Protein AF-A0A7S2M3T6-F1 (afdb_monomer_lite)

Structure (mmCIF, N/CA/C/O backbone):
data_AF-A0A7S2M3T6-F1
#
_entry.id   AF-A0A7S2M3T6-F1
#
loop_
_atom_site.group_PDB
_atom_site.id
_atom_site.type_symbol
_atom_site.label_atom_id
_atom_site.label_alt_id
_atom_site.label_comp_id
_atom_site.label_asym_id
_atom_site.label_entity_id
_atom_site.label_seq_id
_atom_site.pdbx_PDB_ins_code
_atom_site.Cartn_x
_atom_site.Cartn_y
_atom_site.Cartn_z
_atom_site.occupancy
_atom_site.B_iso_or_equiv
_atom_site.auth_seq_id
_atom_site.auth_comp_id
_atom_site.auth_asym_id
_atom_site.auth_atom_id
_atom_site.pdbx_PDB_model_num
ATOM 1 N N . ARG A 1 1 ? -9.975 -15.386 5.235 1.00 88.31 1 ARG A N 1
ATOM 2 C CA . ARG A 1 1 ? -9.682 -14.017 5.735 1.00 88.31 1 ARG A CA 1
ATOM 3 C C . ARG A 1 1 ? -9.331 -13.062 4.595 1.00 88.31 1 ARG A C 1
ATOM 5 O O . ARG A 1 1 ? -10.104 -12.145 4.363 1.00 88.31 1 ARG A O 1
ATOM 12 N N . LEU A 1 2 ? -8.249 -13.319 3.851 1.00 89.88 2 LEU A N 1
ATOM 13 C CA . LEU A 1 2 ? -7.738 -12.464 2.763 1.00 89.88 2 LEU A CA 1
ATOM 14 C C . LEU A 1 2 ? -8.806 -12.016 1.748 1.00 89.88 2 LEU A C 1
ATOM 16 O O . LEU A 1 2 ? -8.948 -10.824 1.498 1.00 89.88 2 LEU A O 1
ATOM 20 N N . GLN A 1 3 ? -9.624 -12.949 1.247 1.00 85.00 3 GLN A N 1
ATOM 21 C CA . GLN A 1 3 ? -10.698 -12.648 0.286 1.00 85.00 3 GLN A CA 1
ATOM 22 C C . GLN A 1 3 ? -11.734 -11.648 0.821 1.00 85.00 3 GLN A C 1
ATOM 24 O O . GLN A 1 3 ? -12.133 -10.741 0.102 1.00 85.00 3 GLN A O 1
ATOM 29 N N . ARG A 1 4 ? -12.128 -11.761 2.098 1.00 89.88 4 ARG A N 1
ATOM 30 C CA . ARG A 1 4 ? -13.091 -10.842 2.734 1.00 89.88 4 ARG A CA 1
ATOM 31 C C . ARG A 1 4 ? -12.546 -9.415 2.821 1.00 89.88 4 ARG A C 1
ATOM 33 O O . ARG A 1 4 ? -13.311 -8.466 2.740 1.00 89.88 4 ARG A O 1
ATOM 40 N N . LEU A 1 5 ? -11.234 -9.279 2.997 1.00 87.94 5 LEU A N 1
ATOM 41 C CA . LEU A 1 5 ? -10.546 -7.990 3.067 1.00 87.94 5 LEU A CA 1
ATOM 42 C C . LEU A 1 5 ? -10.182 -7.438 1.679 1.00 87.94 5 LEU A C 1
ATOM 44 O O . LEU A 1 5 ? -9.597 -6.362 1.598 1.00 87.94 5 LEU A O 1
ATOM 48 N N . GLY A 1 6 ? -10.497 -8.164 0.599 1.00 90.31 6 GLY A N 1
ATOM 49 C CA . GLY A 1 6 ? -10.134 -7.780 -0.765 1.00 90.31 6 GLY A CA 1
ATOM 50 C C . GLY A 1 6 ? -8.639 -7.912 -1.073 1.00 90.31 6 GLY A C 1
ATOM 51 O O . GLY A 1 6 ? -8.158 -7.287 -2.012 1.00 90.31 6 GLY A O 1
ATOM 52 N N . VAL A 1 7 ? -7.886 -8.703 -0.300 1.00 93.06 7 VAL A N 1
ATOM 53 C CA . VAL A 1 7 ? -6.438 -8.868 -0.496 1.00 93.06 7 VAL A CA 1
ATOM 54 C C . VAL A 1 7 ? -6.156 -9.890 -1.609 1.00 93.06 7 VAL A C 1
ATOM 56 O O . VAL A 1 7 ? -6.550 -11.057 -1.479 1.00 93.06 7 VAL A O 1
ATOM 59 N N . PRO A 1 8 ? -5.433 -9.516 -2.685 1.00 92.19 8 PRO A N 1
ATOM 60 C CA . PRO A 1 8 ? -5.175 -10.404 -3.812 1.00 92.19 8 PRO A CA 1
ATOM 61 C C . PRO A 1 8 ? -3.975 -11.327 -3.546 1.00 92.19 8 PRO A C 1
ATOM 63 O O . PRO A 1 8 ? -2.873 -11.118 -4.053 1.00 92.19 8 PRO A O 1
ATOM 66 N N . ALA A 1 9 ? -4.197 -12.393 -2.772 1.00 92.50 9 ALA A N 1
ATOM 67 C CA . ALA A 1 9 ? -3.142 -13.323 -2.352 1.00 92.50 9 ALA A CA 1
ATOM 68 C C . ALA A 1 9 ? -2.330 -13.927 -3.513 1.00 92.50 9 ALA A C 1
ATOM 70 O O . ALA A 1 9 ? -1.124 -14.117 -3.389 1.00 92.50 9 ALA A O 1
ATOM 71 N N . GLN A 1 10 ? -2.971 -14.173 -4.660 1.00 91.94 10 GLN A N 1
ATOM 72 C CA . GLN A 1 10 ? -2.306 -14.706 -5.855 1.00 91.94 10 GLN A CA 1
ATOM 73 C C . GLN A 1 10 ? -1.308 -13.720 -6.484 1.00 91.94 10 GLN A C 1
ATOM 75 O O . GLN A 1 10 ? -0.350 -14.154 -7.112 1.00 91.94 10 GLN A O 1
ATOM 80 N N . ARG A 1 11 ? -1.514 -12.407 -6.309 1.00 92.94 11 ARG A N 1
ATOM 81 C CA . ARG A 1 11 ? -0.629 -11.356 -6.842 1.00 92.94 11 ARG A CA 1
ATOM 82 C C . ARG A 1 11 ? 0.538 -11.044 -5.903 1.00 92.94 11 ARG A C 1
ATOM 84 O O . ARG A 1 11 ? 1.598 -10.637 -6.357 1.00 92.94 11 ARG A O 1
ATOM 91 N N . LEU A 1 12 ? 0.327 -11.214 -4.596 1.00 91.81 12 LEU A N 1
ATOM 92 C CA . LEU A 1 12 ? 1.279 -10.831 -3.545 1.00 91.81 12 LEU A CA 1
ATOM 93 C C . LEU A 1 12 ? 2.120 -12.002 -3.017 1.00 91.81 12 LEU A C 1
ATOM 95 O O . LEU A 1 12 ? 3.213 -11.786 -2.497 1.00 91.81 12 LEU A O 1
ATOM 99 N N . GLY A 1 13 ? 1.612 -13.232 -3.125 1.00 93.19 13 GLY A N 1
ATOM 100 C CA . GLY A 1 13 ? 2.111 -14.376 -2.366 1.00 93.19 13 GLY A CA 1
ATOM 101 C C . GLY A 1 13 ? 1.586 -14.383 -0.924 1.00 93.19 13 GLY A C 1
ATOM 102 O O . GLY A 1 13 ? 1.152 -13.362 -0.390 1.00 93.19 13 GLY A O 1
ATOM 103 N N . ALA A 1 14 ? 1.611 -15.554 -0.281 1.00 91.81 14 ALA A N 1
ATOM 104 C CA . ALA A 1 14 ? 0.939 -15.775 1.004 1.00 91.81 14 ALA A CA 1
ATOM 105 C C . ALA A 1 14 ? 1.445 -14.859 2.134 1.00 91.81 14 ALA A C 1
ATOM 107 O O . ALA A 1 14 ? 0.633 -14.251 2.826 1.00 91.81 14 ALA A O 1
ATOM 108 N N . ALA A 1 15 ? 2.766 -14.716 2.289 1.00 93.88 15 ALA A N 1
ATOM 109 C CA . ALA A 1 15 ? 3.356 -13.915 3.365 1.00 93.88 15 ALA A CA 1
ATOM 110 C C . ALA A 1 15 ? 2.954 -12.431 3.275 1.00 93.88 15 ALA A C 1
ATOM 112 O O . ALA A 1 15 ? 2.347 -11.894 4.200 1.00 93.88 15 ALA A O 1
ATOM 113 N N . ARG A 1 16 ? 3.187 -11.795 2.118 1.00 93.88 16 ARG A N 1
ATOM 114 C CA . ARG A 1 16 ? 2.815 -10.387 1.884 1.00 93.88 16 ARG A CA 1
ATOM 115 C C . ARG A 1 16 ? 1.308 -10.157 1.949 1.00 93.88 16 ARG A C 1
ATOM 117 O O . ARG A 1 16 ? 0.862 -9.097 2.375 1.00 93.88 16 ARG A O 1
ATOM 124 N N . ALA A 1 17 ? 0.508 -11.139 1.536 1.00 95.06 17 ALA A N 1
ATOM 125 C CA . ALA A 1 17 ? -0.941 -11.042 1.638 1.00 95.06 17 ALA A CA 1
ATOM 126 C C . ALA A 1 17 ? -1.417 -11.009 3.101 1.00 95.06 17 ALA A C 1
ATOM 128 O O . ALA A 1 17 ? -2.296 -10.217 3.437 1.00 95.06 17 ALA A O 1
ATOM 129 N N . GLU A 1 18 ? -0.827 -11.819 3.983 1.00 95.88 18 GLU A N 1
ATOM 130 C CA . GLU A 1 18 ? -1.141 -11.771 5.416 1.00 95.88 18 GLU A CA 1
ATOM 131 C C . GLU A 1 18 ? -0.676 -10.460 6.066 1.00 95.88 18 GLU A C 1
ATOM 133 O O . GLU A 1 18 ? -1.422 -9.867 6.850 1.00 95.88 18 GLU A O 1
ATOM 138 N N . GLU A 1 19 ? 0.501 -9.950 5.692 1.00 96.50 19 GLU A N 1
ATOM 139 C CA . GLU A 1 19 ? 0.981 -8.630 6.128 1.00 96.50 19 GLU A CA 1
ATOM 140 C C . GLU A 1 19 ? 0.015 -7.509 5.717 1.00 96.50 19 GLU A C 1
ATOM 142 O O . GLU A 1 19 ? -0.393 -6.700 6.557 1.00 96.50 19 GLU A O 1
ATOM 147 N N . LEU A 1 20 ? -0.430 -7.499 4.454 1.00 97.12 20 LEU A N 1
ATOM 148 C CA . LEU A 1 20 ? -1.389 -6.514 3.954 1.00 97.12 20 LEU A CA 1
ATOM 149 C C . LEU A 1 20 ? -2.747 -6.630 4.658 1.00 97.12 20 LEU A C 1
ATOM 151 O O . LEU A 1 20 ? -3.353 -5.618 5.009 1.00 97.12 20 LEU A O 1
ATOM 155 N N . ALA A 1 21 ? -3.215 -7.852 4.923 1.00 97.19 21 ALA A N 1
ATOM 156 C CA . ALA A 1 21 ? -4.454 -8.081 5.660 1.00 97.19 21 ALA A CA 1
ATOM 157 C C . ALA A 1 21 ? -4.386 -7.541 7.096 1.00 97.19 21 ALA A C 1
ATOM 159 O O . ALA A 1 21 ? -5.322 -6.879 7.549 1.00 97.19 21 ALA A O 1
ATOM 160 N N . ASN A 1 22 ? -3.262 -7.752 7.789 1.00 97.31 22 ASN A N 1
ATOM 161 C CA . ASN A 1 22 ? -3.025 -7.178 9.115 1.00 97.31 22 ASN A CA 1
ATOM 162 C C . ASN A 1 22 ? -3.034 -5.644 9.069 1.00 97.31 22 ASN A C 1
ATOM 164 O O . ASN A 1 22 ? -3.627 -4.996 9.937 1.00 97.31 22 ASN A O 1
ATOM 168 N N . ALA A 1 23 ? -2.417 -5.055 8.041 1.00 96.88 23 ALA A N 1
ATOM 169 C CA . ALA A 1 23 ? -2.419 -3.611 7.852 1.00 96.88 23 ALA A CA 1
ATOM 170 C C . ALA A 1 23 ? -3.834 -3.069 7.581 1.00 96.88 23 ALA A C 1
ATOM 172 O O . ALA A 1 23 ? -4.228 -2.069 8.181 1.00 96.88 23 ALA A O 1
ATOM 173 N N . TYR A 1 24 ? -4.638 -3.752 6.761 1.00 97.38 24 TYR A N 1
ATOM 174 C CA . TYR A 1 24 ? -6.026 -3.365 6.482 1.00 97.38 24 TYR A CA 1
ATOM 175 C C . TYR A 1 24 ? -6.891 -3.373 7.740 1.00 97.38 24 TYR A C 1
ATOM 177 O O . TYR A 1 24 ? -7.599 -2.401 7.996 1.00 97.38 24 TYR A O 1
ATOM 185 N N . GLU A 1 25 ? -6.795 -4.417 8.561 1.00 97.00 25 GLU A N 1
ATOM 186 C CA . GLU A 1 25 ? -7.524 -4.491 9.832 1.00 97.00 25 GLU A CA 1
ATOM 187 C C . GLU A 1 25 ? -7.051 -3.432 10.841 1.00 97.00 25 GLU A C 1
ATOM 189 O O . GLU A 1 25 ? -7.822 -2.989 11.696 1.00 97.00 25 GLU A O 1
ATOM 194 N N . ARG A 1 26 ? -5.785 -3.002 10.774 1.00 97.19 26 ARG A N 1
ATOM 195 C CA . ARG A 1 26 ? -5.292 -1.864 11.564 1.00 97.19 26 ARG A CA 1
ATOM 196 C C . ARG A 1 26 ? -5.929 -0.553 11.096 1.00 97.19 26 ARG A C 1
ATOM 198 O O . ARG A 1 26 ? -6.460 0.169 11.935 1.00 97.19 26 ARG A O 1
ATOM 205 N N . LEU A 1 27 ? -5.945 -0.280 9.789 1.00 96.62 27 LEU A N 1
ATOM 206 C CA . LEU A 1 27 ? -6.579 0.920 9.223 1.00 96.62 27 LEU A CA 1
ATOM 207 C C . LEU A 1 27 ? -8.093 0.965 9.501 1.00 96.62 27 LEU A C 1
ATOM 209 O O . LEU A 1 27 ? -8.660 2.015 9.810 1.00 96.62 27 LEU A O 1
ATOM 213 N N . GLU A 1 28 ? -8.769 -0.182 9.450 1.00 96.00 28 GLU A N 1
ATOM 214 C CA . GLU A 1 28 ? -10.197 -0.272 9.768 1.00 96.00 28 GLU A CA 1
ATOM 215 C C . GLU A 1 28 ? -10.515 0.105 11.217 1.00 96.00 28 GLU A C 1
ATOM 217 O O . GLU A 1 28 ? -11.615 0.580 11.481 1.00 96.00 28 GLU A O 1
ATOM 222 N N . ARG A 1 29 ? -9.565 -0.024 12.145 1.00 96.81 29 ARG A N 1
ATOM 223 C CA . ARG A 1 29 ? -9.753 0.358 13.552 1.00 96.81 29 ARG A CA 1
ATOM 224 C C . ARG A 1 29 ? -9.343 1.799 13.864 1.00 96.81 29 ARG A C 1
ATOM 226 O O . ARG A 1 29 ? -9.598 2.264 14.970 1.00 96.81 29 ARG A O 1
ATOM 233 N N . MET A 1 30 ? -8.716 2.503 12.923 1.00 97.19 30 MET A N 1
ATOM 234 C CA . MET A 1 30 ? -8.239 3.873 13.126 1.00 97.19 30 MET A CA 1
ATOM 235 C C . MET A 1 30 ? -9.364 4.915 13.019 1.00 97.19 30 MET A C 1
ATOM 237 O O . MET A 1 30 ? -10.250 4.823 12.177 1.00 97.19 30 MET A O 1
ATOM 241 N N . SER A 1 31 ? -9.323 5.968 13.826 1.00 96.31 31 SER A N 1
ATOM 242 C CA . SER A 1 31 ? -10.175 7.148 13.656 1.00 96.31 31 SER A CA 1
ATOM 243 C C . SER A 1 31 ? -9.748 7.986 12.441 1.00 96.31 31 SER A C 1
ATOM 245 O O . SER A 1 31 ? -8.645 7.819 11.921 1.00 96.31 31 SER A O 1
ATOM 247 N N . ALA A 1 32 ? -10.594 8.918 11.987 1.00 94.88 32 ALA A N 1
ATOM 248 C CA . ALA A 1 32 ? -10.239 9.809 10.875 1.00 94.88 32 ALA A CA 1
ATOM 249 C C . ALA A 1 32 ? -8.932 10.601 11.134 1.00 94.88 32 ALA A C 1
ATOM 251 O O . ALA A 1 32 ? -8.044 10.531 10.288 1.00 94.88 32 ALA A O 1
ATOM 252 N N . PRO A 1 33 ? -8.708 11.198 12.330 1.00 95.31 33 PRO A N 1
ATOM 253 C CA . PRO A 1 33 ? -7.433 11.855 12.646 1.00 95.31 33 PRO A CA 1
ATOM 254 C C . PRO A 1 33 ? -6.226 10.903 12.706 1.00 95.31 33 PRO A C 1
ATOM 256 O O . PRO A 1 33 ? -5.079 11.319 12.558 1.00 95.31 33 PRO A O 1
ATOM 259 N N . GLN A 1 34 ? -6.440 9.611 12.984 1.00 96.25 34 GLN A N 1
ATOM 260 C CA . GLN A 1 34 ? -5.374 8.608 12.889 1.00 96.25 34 GLN A CA 1
ATOM 261 C C . GLN A 1 34 ? -5.020 8.325 11.428 1.00 96.25 34 GLN A C 1
ATOM 263 O O . GLN A 1 34 ? -3.842 8.353 11.099 1.00 96.25 34 GLN A O 1
ATOM 268 N N . LEU A 1 35 ? -6.014 8.134 10.557 1.00 95.94 35 LEU A N 1
ATOM 269 C CA . LEU A 1 35 ? -5.784 7.936 9.123 1.00 95.94 35 LEU A CA 1
ATOM 270 C C . LEU A 1 35 ? -5.112 9.154 8.479 1.00 95.94 35 LEU A C 1
ATOM 272 O O . LEU A 1 35 ? -4.170 8.999 7.716 1.00 95.94 35 LEU A O 1
ATOM 276 N N . GLU A 1 36 ? -5.538 10.363 8.833 1.00 94.56 36 GLU A N 1
ATOM 277 C CA . GLU A 1 36 ? -4.928 11.612 8.361 1.00 94.56 36 GLU A CA 1
ATOM 278 C C . GLU A 1 36 ? -3.439 11.708 8.747 1.00 94.56 36 GLU A C 1
ATOM 280 O O . GLU A 1 36 ? -2.599 12.132 7.955 1.00 94.56 36 GLU A O 1
ATOM 285 N N . ARG A 1 37 ? -3.079 11.256 9.958 1.00 93.81 37 ARG A N 1
ATOM 286 C CA . ARG A 1 37 ? -1.669 11.151 10.364 1.00 93.81 37 ARG A CA 1
ATOM 287 C C . ARG A 1 37 ? -0.901 10.132 9.527 1.00 93.81 37 ARG A C 1
ATOM 289 O O . ARG A 1 37 ? 0.226 10.433 9.157 1.00 93.81 37 ARG A O 1
ATOM 296 N N . GLU A 1 38 ? -1.497 8.988 9.197 1.00 94.75 38 GLU A N 1
ATOM 297 C CA . GLU A 1 38 ? -0.860 7.991 8.324 1.00 94.75 38 GLU A CA 1
ATOM 298 C C . GLU A 1 38 ? -0.563 8.562 6.928 1.00 94.75 38 GLU A C 1
ATOM 300 O O . GLU A 1 38 ? 0.533 8.348 6.420 1.00 94.75 38 GLU A O 1
ATOM 305 N N . PHE A 1 39 ? -1.471 9.350 6.333 1.00 92.69 39 PHE A N 1
ATOM 306 C CA . PHE A 1 39 ? -1.200 10.045 5.061 1.00 92.69 39 PHE A CA 1
ATOM 307 C C . PHE A 1 39 ? 0.039 10.934 5.145 1.00 92.69 39 PHE A C 1
ATOM 309 O O . PHE A 1 39 ? 0.918 10.843 4.291 1.00 92.69 39 PHE A O 1
ATOM 316 N N . ARG A 1 40 ? 0.132 11.749 6.203 1.00 90.75 40 ARG A N 1
ATOM 317 C CA . ARG A 1 40 ? 1.289 12.624 6.428 1.00 90.75 40 ARG A CA 1
ATOM 318 C C . ARG A 1 40 ? 2.583 11.842 6.620 1.00 90.75 40 ARG A C 1
ATOM 320 O O . ARG A 1 40 ? 3.608 12.235 6.081 1.00 90.75 40 ARG A O 1
ATOM 327 N N . THR A 1 41 ? 2.546 10.746 7.375 1.00 92.88 41 THR A N 1
ATOM 328 C CA . THR A 1 41 ? 3.721 9.888 7.594 1.00 92.88 41 THR A CA 1
ATOM 329 C C . THR A 1 41 ? 4.191 9.210 6.310 1.00 92.88 41 THR A C 1
ATOM 331 O O . THR A 1 41 ? 5.384 8.977 6.153 1.00 92.88 41 THR A O 1
ATOM 334 N N . LEU A 1 42 ? 3.270 8.906 5.397 1.00 90.88 42 LEU A N 1
ATOM 335 C CA . LEU A 1 42 ? 3.562 8.296 4.100 1.00 90.88 42 LEU A CA 1
ATOM 336 C C . LEU A 1 42 ? 3.855 9.328 2.999 1.00 90.88 42 LEU A C 1
ATOM 338 O O . LEU A 1 42 ? 3.991 8.934 1.843 1.00 90.88 42 LEU A O 1
ATOM 342 N N . GLU A 1 43 ? 3.918 10.620 3.345 1.00 90.38 43 GLU A N 1
ATOM 343 C CA . GLU A 1 43 ? 4.126 11.741 2.413 1.00 90.38 43 GLU A CA 1
ATOM 344 C C . GLU A 1 43 ? 3.150 11.726 1.223 1.00 90.38 43 GLU A C 1
ATOM 346 O O . GLU A 1 43 ? 3.465 12.139 0.106 1.00 90.38 43 GLU A O 1
ATOM 351 N N . LEU A 1 44 ? 1.935 11.233 1.468 1.00 89.44 44 LEU A N 1
ATOM 352 C CA . LEU A 1 44 ? 0.868 11.190 0.481 1.00 89.44 44 LEU A CA 1
ATOM 353 C C . LEU A 1 44 ? 0.199 12.566 0.365 1.00 89.44 44 LEU A C 1
ATOM 355 O O . LEU A 1 44 ? 0.131 13.290 1.364 1.00 89.44 44 LEU A O 1
ATOM 359 N N . PRO A 1 45 ? -0.340 12.930 -0.815 1.00 85.38 45 PRO A N 1
ATOM 360 C CA . PRO A 1 45 ? -1.085 14.176 -0.951 1.00 85.38 45 PRO A CA 1
ATOM 361 C C . PRO A 1 45 ? -2.278 14.234 0.017 1.00 85.38 45 PRO A C 1
ATOM 363 O O . PRO A 1 45 ? -2.786 13.206 0.470 1.00 85.38 45 PRO A O 1
ATOM 366 N N . ASP A 1 46 ? -2.716 15.443 0.360 1.00 80.75 46 ASP A N 1
ATOM 367 C CA . ASP A 1 46 ? -3.858 15.632 1.253 1.00 80.75 46 ASP A CA 1
ATOM 368 C C . ASP A 1 46 ? -5.171 15.386 0.492 1.00 80.75 46 ASP A C 1
ATOM 370 O O . ASP A 1 46 ? -5.484 16.081 -0.475 1.00 80.75 46 ASP A O 1
ATOM 374 N N . PHE A 1 47 ? -5.942 14.390 0.933 1.00 75.38 47 PHE A N 1
ATOM 375 C CA . PHE A 1 47 ? -7.246 14.034 0.356 1.00 75.38 47 PHE A CA 1
ATOM 376 C C . PHE A 1 47 ? -8.415 14.396 1.271 1.00 75.38 47 PHE A C 1
ATOM 378 O O . PHE A 1 47 ? -9.509 13.853 1.113 1.00 75.38 47 PHE A O 1
ATOM 385 N N . GLY A 1 48 ? -8.190 15.303 2.222 1.00 80.94 48 GLY A N 1
ATOM 386 C CA . GLY A 1 48 ? -9.188 15.774 3.167 1.00 80.94 48 GLY A CA 1
ATOM 387 C C . GLY A 1 48 ? -9.130 15.041 4.503 1.00 80.94 48 GLY A C 1
ATOM 388 O O . GLY A 1 48 ? -8.143 14.416 4.875 1.00 80.94 48 GLY A O 1
ATOM 389 N N . THR A 1 49 ? -10.218 15.136 5.261 1.00 84.12 49 THR A N 1
ATOM 390 C CA . THR A 1 49 ? -10.258 14.695 6.666 1.00 84.12 49 THR A CA 1
ATOM 391 C C . THR A 1 49 ? -11.281 13.594 6.926 1.00 84.12 49 THR A C 1
ATOM 393 O O . THR A 1 49 ? -11.358 13.060 8.034 1.00 84.12 49 THR A O 1
ATOM 396 N N . ASP A 1 50 ? -12.068 13.219 5.914 1.00 91.81 50 ASP A N 1
ATOM 397 C CA . ASP A 1 50 ? -13.154 12.263 6.078 1.00 91.81 50 ASP A CA 1
ATOM 398 C C . ASP A 1 50 ? -12.663 10.811 5.985 1.00 91.81 50 ASP A C 1
ATOM 400 O O . ASP A 1 50 ? -12.039 10.382 5.011 1.00 91.81 50 ASP A O 1
ATOM 404 N N . ARG A 1 51 ? -13.003 10.003 6.994 1.00 93.44 51 ARG A N 1
ATOM 405 C CA . ARG A 1 51 ? -12.605 8.590 7.062 1.00 93.44 51 ARG A CA 1
ATOM 406 C C . ARG A 1 51 ? -13.069 7.774 5.851 1.00 93.44 51 ARG A C 1
ATOM 408 O O . ARG A 1 51 ? -12.336 6.876 5.435 1.00 93.44 51 ARG A O 1
ATOM 415 N N . SER A 1 52 ? -14.255 8.046 5.307 1.00 92.50 52 SER A N 1
ATOM 416 C CA . SER A 1 52 ? -14.796 7.331 4.144 1.00 92.50 52 SER A CA 1
ATOM 417 C C . SER A 1 52 ? -13.996 7.591 2.866 1.00 92.50 52 SER A C 1
ATOM 419 O O . SER A 1 52 ? -13.986 6.741 1.981 1.00 92.50 52 SER A O 1
ATOM 421 N N . GLN A 1 53 ? -13.262 8.706 2.802 1.00 90.81 53 GLN A N 1
ATOM 422 C CA . GLN A 1 53 ? -12.365 9.050 1.697 1.00 90.81 53 GLN A CA 1
ATOM 423 C C . GLN A 1 53 ? -10.931 8.569 1.959 1.00 90.81 53 GLN A C 1
ATOM 425 O O . GLN A 1 53 ? -10.290 8.000 1.073 1.00 90.81 53 GLN A O 1
ATOM 430 N N . LEU A 1 54 ? -10.444 8.735 3.193 1.00 93.94 54 LEU A N 1
ATOM 431 C CA . LEU A 1 54 ? -9.071 8.404 3.584 1.00 93.94 54 LEU A CA 1
ATOM 432 C C . LEU A 1 54 ? -8.806 6.893 3.629 1.00 93.94 54 LEU A C 1
ATOM 434 O O . LEU A 1 54 ? -7.789 6.420 3.121 1.00 93.94 54 LEU A O 1
ATOM 438 N N . LEU A 1 55 ? -9.719 6.111 4.213 1.00 95.25 55 LEU A N 1
ATOM 439 C CA . LEU A 1 55 ? -9.538 4.666 4.379 1.00 95.25 55 LEU A CA 1
ATOM 440 C C . LEU A 1 55 ? -9.344 3.903 3.053 1.00 95.25 55 LEU A C 1
ATOM 442 O O . LEU A 1 55 ? -8.371 3.147 2.962 1.00 95.25 55 LEU A O 1
ATOM 446 N N . PRO A 1 56 ? -10.220 4.036 2.033 1.00 94.19 56 PRO A N 1
ATOM 447 C CA . PRO A 1 56 ? -10.041 3.302 0.780 1.00 94.19 56 PRO A CA 1
ATOM 448 C C . PRO A 1 56 ? -8.747 3.698 0.064 1.00 94.19 56 PRO A C 1
ATOM 450 O O . PRO A 1 56 ? -8.069 2.832 -0.486 1.00 94.19 56 PRO A O 1
ATOM 453 N N . ARG A 1 57 ? -8.353 4.974 0.139 1.00 94.25 57 ARG A N 1
ATOM 454 C CA . ARG A 1 57 ? -7.104 5.473 -0.444 1.00 94.25 57 ARG A CA 1
ATOM 455 C C . ARG A 1 57 ? -5.868 4.888 0.243 1.00 94.25 57 ARG A C 1
ATOM 457 O O . ARG A 1 57 ? -5.000 4.368 -0.451 1.00 94.25 57 ARG A O 1
ATOM 464 N N . LEU A 1 58 ? -5.809 4.853 1.579 1.00 95.56 58 LEU A N 1
ATOM 465 C CA . LEU A 1 58 ? -4.702 4.189 2.290 1.00 95.56 58 LEU A CA 1
ATOM 466 C C . LEU A 1 58 ? -4.624 2.701 1.966 1.00 95.56 58 LEU A C 1
ATOM 468 O O . LEU A 1 58 ? -3.539 2.178 1.734 1.00 95.56 58 LEU A O 1
ATOM 472 N N . LYS A 1 59 ? -5.766 2.007 1.908 1.00 96.12 59 LYS A N 1
ATOM 473 C CA . LYS A 1 59 ? -5.789 0.593 1.516 1.00 96.12 59 LYS A CA 1
ATOM 474 C C . LYS A 1 59 ? -5.239 0.387 0.105 1.00 96.12 59 LYS A C 1
ATOM 476 O O . LYS A 1 59 ? -4.469 -0.548 -0.115 1.00 96.12 59 LYS A O 1
ATOM 481 N N . GLN A 1 60 ? -5.615 1.255 -0.828 1.00 95.62 60 GLN A N 1
ATOM 482 C CA . GLN A 1 60 ? -5.134 1.221 -2.205 1.00 95.62 60 GLN A CA 1
ATOM 483 C C . GLN A 1 60 ? -3.632 1.506 -2.291 1.00 95.62 60 GLN A C 1
ATOM 485 O O . GLN A 1 60 ? -2.920 0.750 -2.948 1.00 95.62 60 GLN A O 1
ATOM 490 N N . TRP A 1 61 ? -3.140 2.517 -1.571 1.00 96.00 61 TRP A N 1
ATOM 491 C CA . TRP A 1 61 ? -1.710 2.803 -1.479 1.00 96.00 61 TRP A CA 1
ATOM 492 C C . TRP A 1 61 ? -0.929 1.611 -0.923 1.00 96.00 61 TRP A C 1
ATOM 494 O O . TRP A 1 61 ? 0.000 1.141 -1.568 1.00 96.00 61 TRP A O 1
ATOM 504 N N . LEU A 1 62 ? -1.356 1.045 0.211 1.0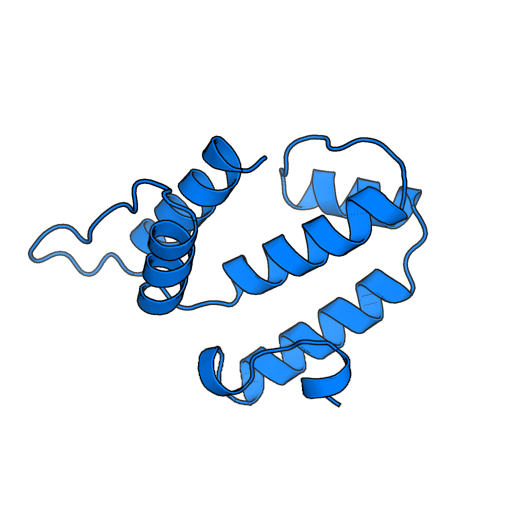0 96.12 62 LEU A N 1
ATOM 505 C CA . LEU A 1 62 ? -0.693 -0.118 0.807 1.00 96.12 62 LEU A CA 1
ATOM 506 C C . LEU A 1 62 ? -0.705 -1.346 -0.109 1.00 96.12 62 LEU A C 1
ATOM 508 O O . LEU A 1 62 ? 0.257 -2.111 -0.106 1.00 96.12 62 LEU A O 1
ATOM 512 N N . LEU A 1 63 ? -1.772 -1.545 -0.891 1.00 96.19 63 LEU A N 1
ATOM 513 C CA . LEU A 1 63 ? -1.792 -2.592 -1.909 1.00 96.19 63 LEU A CA 1
ATOM 514 C C . LEU A 1 63 ? -0.700 -2.335 -2.942 1.00 96.19 63 LEU A C 1
ATOM 516 O O . LEU A 1 63 ? 0.127 -3.212 -3.163 1.00 96.19 63 LEU A O 1
ATOM 520 N N . TRP A 1 64 ? -0.681 -1.148 -3.547 1.00 96.00 64 TRP A N 1
ATOM 521 C CA . TRP A 1 64 ? 0.317 -0.797 -4.551 1.00 96.00 64 TRP A CA 1
ATOM 522 C C . TRP A 1 64 ? 1.744 -0.929 -4.009 1.00 96.00 64 TRP A C 1
ATOM 524 O O . TRP A 1 64 ? 2.566 -1.576 -4.649 1.00 96.00 64 TRP A O 1
ATOM 534 N N . SER A 1 65 ? 2.030 -0.431 -2.805 1.00 94.38 65 SER A N 1
ATOM 535 C CA . SER A 1 65 ? 3.355 -0.549 -2.181 1.00 94.38 65 SER A CA 1
ATOM 536 C C . SER A 1 65 ? 3.771 -1.994 -1.872 1.00 94.38 65 SER A C 1
ATOM 538 O O . SER A 1 65 ? 4.961 -2.266 -1.737 1.00 94.38 65 SER A O 1
ATOM 540 N N . ALA A 1 66 ? 2.821 -2.927 -1.757 1.00 95.00 66 ALA A N 1
ATOM 541 C CA . ALA A 1 66 ? 3.101 -4.346 -1.529 1.00 95.00 66 ALA A CA 1
ATOM 542 C C . ALA A 1 66 ? 3.298 -5.149 -2.832 1.00 95.00 66 ALA A C 1
ATOM 544 O O . ALA A 1 66 ? 3.816 -6.273 -2.801 1.00 95.00 66 ALA A O 1
ATOM 545 N N . LEU A 1 67 ? 2.871 -4.603 -3.976 1.00 94.06 67 LEU A N 1
ATOM 546 C CA . LEU A 1 67 ? 3.000 -5.241 -5.282 1.00 94.06 67 LEU A CA 1
ATOM 547 C C . LEU A 1 67 ? 4.453 -5.200 -5.777 1.00 94.06 67 LEU A C 1
ATOM 549 O O . LEU A 1 67 ? 5.185 -4.232 -5.590 1.00 94.06 67 LEU A O 1
ATOM 553 N N . GLY A 1 68 ? 4.870 -6.271 -6.455 1.00 91.69 68 GLY A N 1
ATOM 554 C CA . GLY A 1 68 ? 6.150 -6.290 -7.161 1.00 91.69 68 GLY A CA 1
ATOM 555 C C . GLY A 1 68 ? 6.141 -5.395 -8.409 1.00 91.69 68 GLY A C 1
ATOM 556 O O . GLY A 1 68 ? 5.071 -4.994 -8.875 1.00 91.69 68 GLY A O 1
ATOM 557 N N . PRO A 1 69 ? 7.311 -5.140 -9.023 1.00 90.69 69 PRO A N 1
ATOM 558 C CA . PRO A 1 69 ? 7.432 -4.243 -10.171 1.00 90.69 69 PRO A CA 1
ATOM 559 C C . PRO A 1 69 ? 6.503 -4.638 -11.322 1.00 90.69 69 PRO A C 1
ATOM 561 O O . PRO A 1 69 ? 5.791 -3.784 -11.842 1.00 90.69 69 PRO A O 1
ATOM 564 N N . HIS A 1 70 ? 6.445 -5.922 -11.693 1.00 90.25 70 HIS A N 1
ATOM 565 C CA . HIS A 1 70 ? 5.561 -6.408 -12.761 1.00 90.25 70 HIS A CA 1
ATOM 566 C C . HIS A 1 70 ? 4.081 -6.124 -12.474 1.00 90.25 70 HIS A C 1
ATOM 568 O O . HIS A 1 70 ? 3.372 -5.611 -13.335 1.00 90.25 70 HIS A O 1
ATOM 574 N N . GLU A 1 71 ? 3.629 -6.399 -11.251 1.00 93.88 71 GLU A N 1
ATOM 575 C CA . GLU A 1 71 ? 2.250 -6.154 -10.834 1.00 93.88 71 GLU A CA 1
ATOM 576 C C . GLU A 1 71 ? 1.883 -4.671 -10.828 1.00 93.88 71 GLU A C 1
ATOM 578 O O . GLU A 1 71 ? 0.778 -4.320 -11.238 1.00 93.88 71 GLU A O 1
ATOM 583 N N . LEU A 1 72 ? 2.804 -3.807 -10.396 1.00 93.75 72 LEU A N 1
ATOM 584 C CA . LEU A 1 72 ? 2.637 -2.356 -10.466 1.00 93.75 72 LEU A CA 1
ATOM 585 C C . LEU A 1 72 ? 2.561 -1.856 -11.908 1.00 93.75 72 LEU A C 1
ATOM 587 O O . LEU A 1 72 ? 1.760 -0.977 -12.201 1.00 93.75 72 LEU A O 1
ATOM 591 N N . GLY A 1 73 ? 3.335 -2.448 -12.823 1.00 93.62 73 GLY A N 1
ATOM 592 C CA . GLY A 1 73 ? 3.222 -2.158 -14.255 1.00 93.62 73 GLY A CA 1
ATOM 593 C C . GLY A 1 73 ? 1.812 -2.441 -14.777 1.00 93.62 73 GLY A C 1
ATOM 594 O O . GLY A 1 73 ? 1.216 -1.585 -15.425 1.00 93.62 73 GLY A O 1
ATOM 595 N N . ARG A 1 74 ? 1.232 -3.588 -14.389 1.00 93.81 74 ARG A N 1
ATOM 596 C CA . ARG A 1 74 ? -0.160 -3.933 -14.728 1.00 93.81 74 ARG A CA 1
ATOM 597 C C . ARG A 1 74 ? -1.174 -2.963 -14.118 1.00 93.81 74 ARG A C 1
ATOM 599 O O . ARG A 1 74 ? -2.153 -2.626 -14.778 1.00 93.81 74 ARG A O 1
ATOM 606 N N . GLU A 1 75 ? -0.957 -2.501 -12.883 1.00 95.44 75 GLU A N 1
ATOM 607 C CA . GLU A 1 75 ? -1.810 -1.462 -12.282 1.00 95.44 75 GLU A CA 1
ATOM 608 C C . GLU A 1 75 ? -1.769 -0.172 -13.102 1.00 95.44 75 GLU A C 1
ATOM 610 O O . GLU A 1 75 ? -2.833 0.360 -13.414 1.00 95.44 75 GLU A O 1
ATOM 615 N N . CYS A 1 76 ? -0.581 0.296 -13.497 1.00 94.81 76 CYS A N 1
ATOM 616 C CA . CYS A 1 76 ? -0.445 1.482 -14.339 1.00 94.81 76 CYS A CA 1
ATOM 617 C C . CYS A 1 76 ? -1.189 1.314 -15.674 1.00 94.81 76 CYS A C 1
ATOM 619 O O . CYS A 1 76 ? -2.048 2.130 -16.005 1.00 94.81 76 CYS A O 1
ATOM 621 N N . GLU A 1 77 ? -0.932 0.220 -16.397 1.00 94.12 77 GLU A N 1
ATOM 622 C CA . GLU A 1 77 ? -1.560 -0.071 -17.694 1.00 94.12 77 GLU A CA 1
ATOM 623 C C . GLU A 1 77 ? -3.088 -0.137 -17.601 1.00 94.12 77 GLU A C 1
ATOM 625 O O . GLU A 1 77 ? -3.787 0.527 -18.366 1.00 94.12 77 GLU A O 1
ATOM 630 N N . SER A 1 78 ? -3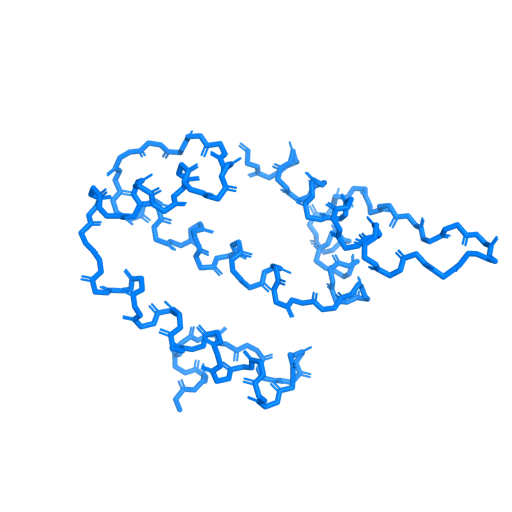.622 -0.876 -16.621 1.00 94.50 78 SER A N 1
ATOM 631 C CA . SER A 1 78 ? -5.074 -1.027 -16.431 1.00 94.50 78 SER A CA 1
ATOM 632 C C . SER A 1 78 ? -5.799 0.289 -16.133 1.00 94.50 78 SER A C 1
ATOM 634 O O . SER A 1 78 ? -7.014 0.378 -16.305 1.00 94.50 78 SER A O 1
ATOM 636 N N . ARG A 1 79 ? -5.059 1.311 -15.690 1.00 94.00 79 ARG A N 1
ATOM 637 C CA . ARG A 1 79 ? -5.572 2.632 -15.314 1.00 94.00 79 ARG A CA 1
ATOM 638 C C . ARG A 1 79 ? -5.204 3.715 -16.330 1.00 94.00 79 ARG A C 1
ATOM 640 O O . ARG A 1 79 ? -5.484 4.882 -16.082 1.00 94.00 79 ARG A O 1
ATOM 647 N N . GLY A 1 80 ? -4.578 3.344 -17.451 1.00 93.62 80 GLY A N 1
ATOM 648 C CA . GLY A 1 80 ? -4.122 4.289 -18.472 1.00 93.62 80 GLY A CA 1
ATOM 649 C C . GLY A 1 80 ? -2.995 5.214 -17.998 1.00 93.62 80 GLY A C 1
ATOM 650 O O . GLY A 1 80 ? -2.798 6.279 -18.578 1.00 93.62 80 GLY A O 1
ATOM 651 N N . VAL A 1 81 ? -2.270 4.833 -16.943 1.00 94.88 81 VAL A N 1
ATOM 652 C CA . VAL A 1 81 ? -1.135 5.590 -16.409 1.00 94.88 81 VAL A CA 1
ATOM 653 C C . VAL A 1 81 ? 0.125 5.198 -17.184 1.00 94.88 81 VAL A C 1
ATOM 655 O O . VAL A 1 81 ? 0.433 4.004 -17.255 1.00 94.88 81 VAL A O 1
ATOM 658 N N . PRO A 1 82 ? 0.887 6.158 -17.741 1.00 89.12 82 PRO A N 1
ATOM 659 C CA . PRO A 1 82 ? 2.169 5.869 -18.372 1.00 89.12 82 PRO A CA 1
ATOM 660 C C . PRO A 1 82 ? 3.111 5.184 -17.375 1.00 89.12 82 PRO A C 1
ATOM 662 O O . PRO A 1 82 ? 3.560 5.793 -16.407 1.00 89.12 82 PRO A O 1
ATOM 665 N N . ALA A 1 83 ? 3.380 3.896 -17.587 1.00 83.62 83 ALA A N 1
ATOM 666 C CA . ALA A 1 83 ? 4.231 3.113 -16.704 1.00 83.62 83 ALA A CA 1
ATOM 667 C C . ALA A 1 83 ? 5.705 3.302 -17.095 1.00 83.62 83 ALA A C 1
ATOM 669 O O . ALA A 1 83 ? 6.074 2.959 -18.224 1.00 83.62 83 ALA A O 1
ATOM 670 N N . PRO A 1 84 ? 6.571 3.769 -16.179 1.00 82.50 84 PRO A N 1
ATOM 671 C CA . PRO A 1 84 ? 8.013 3.722 -16.378 1.00 82.50 84 PRO A CA 1
ATOM 672 C C . PRO A 1 84 ? 8.449 2.301 -16.747 1.00 82.50 84 PRO A C 1
ATOM 674 O O . PRO A 1 84 ? 7.973 1.316 -16.162 1.00 82.50 84 PRO A O 1
ATOM 677 N N . GLN A 1 85 ? 9.318 2.193 -17.748 1.00 80.50 85 GLN A N 1
ATOM 678 C CA . GLN A 1 85 ? 9.856 0.922 -18.227 1.00 80.50 85 GLN A CA 1
ATOM 679 C C . GLN A 1 85 ? 11.244 0.686 -17.621 1.00 80.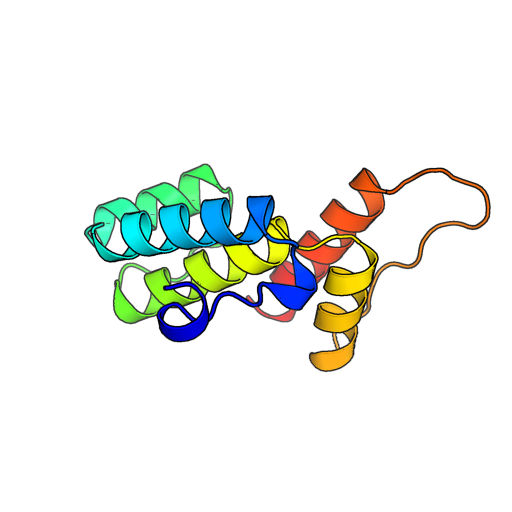50 85 GLN A C 1
ATOM 681 O O . GLN A 1 85 ? 11.985 1.651 -17.423 1.00 80.50 85 GLN A O 1
ATOM 686 N N . PRO A 1 86 ? 11.619 -0.570 -17.319 1.00 73.31 86 PRO A N 1
ATOM 687 C CA . PRO A 1 86 ? 12.981 -0.877 -16.899 1.00 73.31 86 PRO A CA 1
ATOM 688 C C . PRO A 1 86 ? 13.973 -0.448 -17.986 1.00 73.31 86 PRO A C 1
ATOM 690 O O . PRO A 1 86 ? 13.787 -0.767 -19.162 1.00 73.31 86 PRO A O 1
ATOM 693 N N . ALA A 1 87 ? 15.037 0.256 -17.599 1.00 68.81 87 ALA A N 1
ATOM 694 C CA . ALA A 1 87 ? 16.141 0.536 -18.509 1.00 68.81 87 ALA A CA 1
ATOM 695 C C . ALA A 1 87 ? 16.796 -0.787 -18.944 1.00 68.81 87 ALA A C 1
ATOM 697 O O . ALA A 1 87 ? 17.028 -1.674 -18.118 1.00 68.81 87 ALA A O 1
ATOM 698 N N . ALA A 1 88 ? 17.091 -0.934 -20.237 1.00 64.38 88 ALA A N 1
ATOM 699 C CA . ALA A 1 88 ? 17.722 -2.142 -20.756 1.00 64.38 88 ALA A CA 1
ATOM 700 C C . ALA A 1 88 ? 19.104 -2.350 -20.105 1.00 64.38 88 ALA A C 1
ATOM 702 O O . ALA A 1 88 ? 20.003 -1.533 -20.286 1.00 64.38 88 ALA A O 1
ATOM 703 N N . GLY A 1 89 ? 19.271 -3.449 -19.361 1.00 63.22 89 GLY A N 1
ATOM 704 C CA . GLY A 1 89 ? 20.564 -3.882 -18.816 1.00 63.22 89 GLY A CA 1
ATOM 705 C C . GLY A 1 89 ? 20.940 -3.375 -17.417 1.00 63.22 89 GLY A C 1
ATOM 706 O O . GLY A 1 89 ? 22.034 -3.691 -16.960 1.00 63.22 89 GLY A O 1
ATOM 707 N N . ALA A 1 90 ? 20.072 -2.638 -16.719 1.00 56.66 90 ALA A N 1
ATOM 708 C CA . ALA A 1 90 ? 20.248 -2.345 -15.291 1.00 56.66 90 ALA A CA 1
ATOM 709 C C . ALA A 1 90 ? 19.499 -3.381 -14.432 1.00 56.66 90 ALA A C 1
ATOM 711 O O . ALA A 1 90 ? 18.530 -3.965 -14.912 1.00 56.66 90 ALA A O 1
ATOM 712 N N . ASP A 1 91 ? 19.920 -3.585 -13.177 1.00 64.31 91 ASP A N 1
ATOM 713 C CA . ASP A 1 91 ? 19.107 -4.230 -12.132 1.00 64.31 91 ASP A CA 1
ATOM 714 C C . ASP A 1 91 ? 18.485 -3.126 -11.249 1.00 64.31 91 ASP A C 1
ATOM 716 O O . ASP A 1 91 ? 19.142 -2.642 -10.326 1.00 64.31 91 ASP A O 1
ATOM 720 N N . PRO A 1 92 ? 17.267 -2.633 -11.571 1.00 60.06 92 PRO A N 1
ATOM 721 C CA . PRO A 1 92 ? 16.704 -1.396 -11.040 1.00 60.06 92 PRO A CA 1
ATOM 722 C C . PRO A 1 92 ? 15.345 -1.678 -10.377 1.00 60.06 92 PRO A C 1
ATOM 724 O O . PRO A 1 92 ? 14.386 -0.921 -10.535 1.00 60.06 92 PRO A O 1
ATOM 727 N N . ALA A 1 93 ? 15.194 -2.841 -9.730 1.00 66.50 93 ALA A N 1
ATOM 728 C CA . ALA A 1 93 ? 13.877 -3.307 -9.300 1.00 66.50 93 ALA A CA 1
ATOM 729 C C . ALA A 1 93 ? 13.220 -2.350 -8.289 1.00 66.50 93 ALA A C 1
ATOM 731 O O . ALA A 1 93 ? 12.004 -2.173 -8.332 1.00 66.50 93 ALA A O 1
ATOM 732 N N . GLN A 1 94 ? 14.009 -1.714 -7.415 1.00 68.31 94 GLN A N 1
ATOM 733 C CA . GLN A 1 94 ? 13.513 -0.732 -6.443 1.00 68.31 94 GLN A CA 1
ATOM 734 C C . GLN A 1 94 ? 13.177 0.613 -7.098 1.00 68.31 94 GLN A C 1
ATOM 736 O O . GLN A 1 94 ? 12.067 1.107 -6.900 1.00 68.31 94 GLN A O 1
ATOM 741 N N . ASP A 1 95 ? 14.065 1.143 -7.942 1.00 81.44 95 ASP A N 1
ATOM 742 C CA . ASP A 1 95 ? 13.835 2.400 -8.668 1.00 81.44 95 ASP A CA 1
ATOM 743 C C . ASP A 1 95 ? 12.568 2.314 -9.527 1.00 81.44 95 ASP A C 1
ATOM 745 O O . ASP A 1 95 ? 11.725 3.209 -9.521 1.00 81.44 95 ASP A O 1
ATOM 749 N N . LEU A 1 96 ? 12.365 1.179 -10.201 1.00 87.62 96 LEU A N 1
ATOM 750 C CA . LEU A 1 96 ? 11.181 0.946 -11.020 1.00 87.62 96 LEU A CA 1
ATOM 751 C C . LEU A 1 96 ? 9.888 0.881 -10.194 1.00 87.62 96 LEU A C 1
ATOM 753 O O . LEU A 1 96 ? 8.844 1.349 -10.650 1.00 87.62 96 LEU A O 1
ATOM 757 N N . VAL A 1 97 ? 9.935 0.288 -8.997 1.00 90.88 97 VAL A N 1
ATOM 758 C CA . VAL A 1 97 ? 8.787 0.259 -8.078 1.00 90.88 97 VAL A CA 1
ATOM 759 C C . VAL A 1 97 ? 8.439 1.676 -7.636 1.00 90.88 97 VAL A C 1
ATOM 761 O O . VAL A 1 97 ? 7.278 2.069 -7.743 1.00 90.88 97 VAL A O 1
ATOM 764 N N . GLN A 1 98 ? 9.429 2.454 -7.194 1.00 89.88 98 GLN A N 1
ATOM 765 C CA . GLN A 1 98 ? 9.209 3.818 -6.718 1.00 89.88 98 GLN A CA 1
ATOM 766 C C . GLN A 1 98 ? 8.662 4.727 -7.825 1.00 89.88 98 GLN A C 1
ATOM 768 O O . GLN A 1 98 ? 7.684 5.440 -7.603 1.00 89.88 98 GLN A O 1
ATOM 773 N N . GLU A 1 99 ? 9.217 4.649 -9.034 1.00 91.50 99 GLU A N 1
ATOM 774 C CA . GLU A 1 99 ? 8.749 5.431 -10.181 1.00 91.50 99 GLU A CA 1
ATOM 775 C C . GLU A 1 99 ? 7.315 5.053 -10.592 1.00 91.50 99 GLU A C 1
ATOM 777 O O . GLU A 1 99 ? 6.496 5.924 -10.890 1.00 91.50 99 GLU A O 1
ATOM 782 N N . ARG A 1 100 ? 6.951 3.765 -10.538 1.00 93.88 100 ARG A N 1
ATOM 783 C CA . ARG A 1 100 ? 5.571 3.321 -10.813 1.00 93.88 100 ARG A CA 1
ATOM 784 C C . ARG A 1 100 ? 4.588 3.757 -9.729 1.00 93.88 100 ARG A C 1
ATOM 786 O O . ARG A 1 100 ? 3.489 4.195 -10.061 1.00 93.88 100 ARG A O 1
ATOM 793 N N . LEU A 1 101 ? 4.974 3.694 -8.453 1.00 93.75 101 LEU A N 1
ATOM 794 C CA . LEU A 1 101 ? 4.165 4.227 -7.351 1.00 93.75 101 LEU A CA 1
ATOM 795 C C . LEU A 1 101 ? 3.950 5.734 -7.495 1.00 93.75 101 LEU A C 1
ATOM 797 O O . LEU A 1 101 ? 2.826 6.213 -7.351 1.00 93.75 101 LEU A O 1
ATOM 801 N N . ARG A 1 102 ? 5.009 6.473 -7.841 1.00 92.31 102 ARG A N 1
ATOM 802 C CA . ARG A 1 102 ? 4.937 7.909 -8.108 1.00 92.31 102 ARG A CA 1
ATOM 803 C C . ARG A 1 102 ? 3.998 8.218 -9.270 1.00 92.31 102 ARG A C 1
ATOM 805 O O . ARG A 1 102 ? 3.183 9.126 -9.146 1.00 92.31 102 ARG A O 1
ATOM 812 N N . ALA A 1 103 ? 4.073 7.464 -1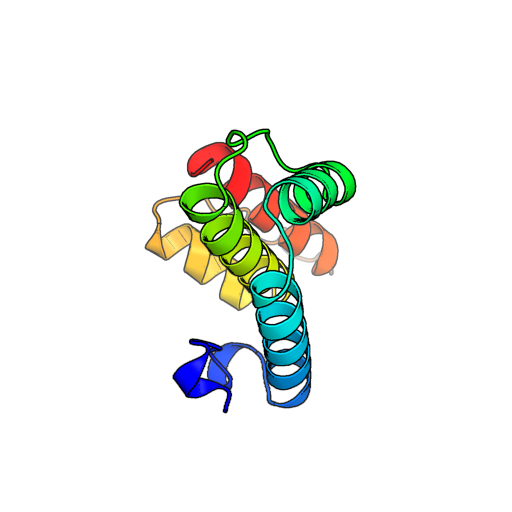0.366 1.00 92.94 103 ALA A N 1
ATOM 813 C CA . ALA A 1 103 ? 3.167 7.634 -11.499 1.00 92.94 103 ALA A CA 1
ATOM 814 C C . ALA A 1 103 ? 1.701 7.405 -11.092 1.00 92.94 103 ALA A C 1
ATOM 816 O O . ALA A 1 103 ? 0.831 8.204 -11.435 1.00 92.94 103 ALA A O 1
ATOM 817 N N . LEU A 1 104 ? 1.421 6.358 -10.309 1.00 93.81 104 LEU A N 1
ATOM 818 C CA . LEU A 1 104 ? 0.071 6.088 -9.805 1.00 93.81 104 LEU A CA 1
ATOM 819 C C . LEU A 1 104 ? -0.454 7.208 -8.902 1.00 93.81 104 LEU A C 1
ATOM 821 O O . LEU A 1 104 ? -1.634 7.533 -8.998 1.00 93.81 104 LEU A O 1
ATOM 825 N N . LEU A 1 105 ? 0.400 7.813 -8.071 1.00 92.31 105 LEU A N 1
ATOM 826 C CA . LEU A 1 105 ? 0.029 9.005 -7.307 1.00 92.31 105 LEU A CA 1
ATOM 827 C C . LEU A 1 105 ? -0.279 10.170 -8.249 1.00 92.31 105 LEU A C 1
ATOM 829 O O . LEU A 1 105 ? -1.413 10.611 -8.309 1.00 92.31 105 LEU A O 1
ATOM 833 N N . VAL A 1 106 ? 0.682 10.608 -9.061 1.00 91.56 106 VAL A N 1
ATOM 834 C CA . VAL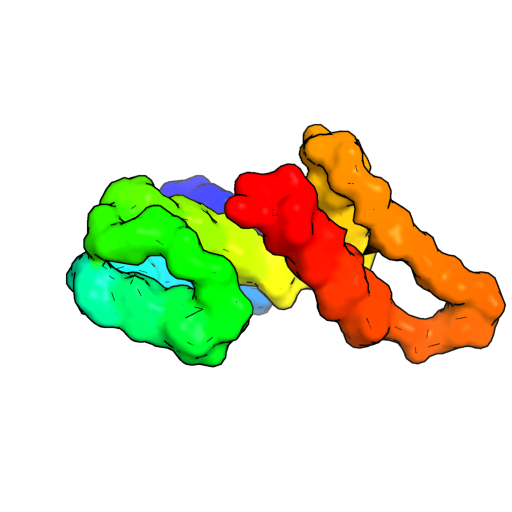 A 1 106 ? 0.542 11.819 -9.892 1.00 91.56 106 VAL A CA 1
ATOM 835 C C . VAL A 1 106 ? -0.679 11.784 -10.821 1.00 91.56 106 VAL A C 1
ATOM 837 O O . VAL A 1 106 ? -1.266 12.825 -11.101 1.00 91.56 106 VAL A O 1
ATOM 840 N N . HIS A 1 107 ? -1.054 10.610 -11.332 1.00 90.88 107 HIS A N 1
ATOM 841 C CA . HIS A 1 107 ? -2.116 10.503 -12.331 1.00 90.88 107 HIS A CA 1
ATOM 842 C C . HIS A 1 107 ? -3.509 10.205 -11.771 1.00 90.88 107 HIS A C 1
ATOM 844 O O . HIS A 1 107 ? -4.492 10.428 -12.477 1.00 90.88 107 HIS A O 1
ATOM 850 N N . LEU A 1 108 ? -3.624 9.667 -10.555 1.00 89.75 108 LEU A N 1
ATOM 851 C CA . LEU A 1 108 ? -4.915 9.212 -10.018 1.00 89.75 108 LEU A CA 1
ATOM 852 C C . LEU A 1 108 ? -5.377 10.025 -8.808 1.00 89.7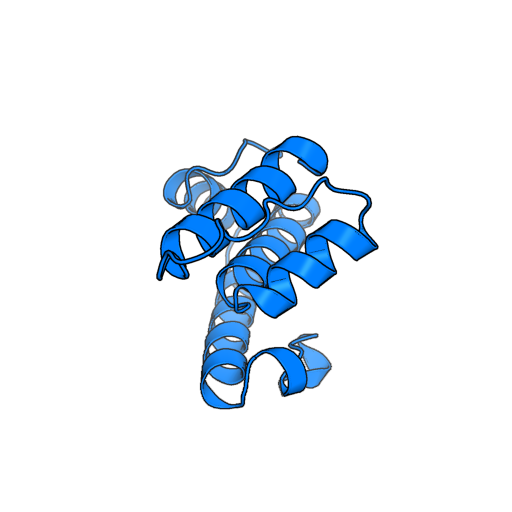5 108 LEU A C 1
ATOM 854 O O . LEU A 1 108 ? -6.524 9.874 -8.370 1.00 89.75 108 LEU A O 1
ATOM 858 N N . TRP A 1 109 ? -4.468 10.795 -8.222 1.00 86.31 109 TRP A N 1
ATOM 859 C CA . TRP A 1 109 ? -4.552 11.371 -6.892 1.00 86.31 109 TRP A CA 1
ATOM 860 C C . TRP A 1 109 ? -4.093 12.828 -6.971 1.00 86.31 109 TRP A C 1
ATOM 862 O O . TRP A 1 109 ? -4.941 13.689 -6.654 1.00 86.31 109 TRP A O 1
#

Foldseek 3Di:
DLVVLVQPCVQQPDVLSVVLVVVLVVLVPDDLVRLQVVCVVVVADDPDRDSVRSSVVVSVLSNLLSGWLVVLQVVCVVVVFPQDDDDPPDPCRPVSSVRSSVSCRVPPD

Sequence (109 aa):
RLQRLGVPAQRLGAARAEELANAYERLERMSAPQLEREFRTLELPDFGTDRSQLLPRLKQWLLWSALGPHELGRECESRGVPAPQPAAGADPAQDLVQERLRALLVHLW

pLDDT: mean 90.08, std 8.66, range [56.66, 97.38]

Secondary structure (DSSP, 8-state):
-GGGGT--HHHH-HHHHHHHHHHHHHHHH--HHHHHHHHHHTTPPP--S-HHHHHHHHHHHHHHHHS-HHHHHHHHHHTT--PPPPPTT---HHHHHHHHHHHHHHHH-

Organism: NCBI:txid1333877

Radius of gyration: 14.53 Å; chains: 1; bounding box: 35×32×34 Å